Protein AF-A0A6P1E127-F1 (afdb_monomer_lite)

Secondary structure (DSSP, 8-state):
--HHHHHHHHHHTT-EEEEETTEEEEE-GGG--HHHHHHHHHHHHHHHHHHHHTTPPPSSS------S---SPPPPPPPHHHHHHHHHHHHHHHHHHHHHH---HHHHHHHHHHHEEEEEEEEEEETTEEEEEEEEEES--HHHHHHHHHHH-TTSEEEEEEEEPPPGGGG-

Foldseek 3Di:
DALVVVCVVCVVVPWDWADDDLDIDIPPPVPCDPVNVVVCVVCSVVNNVVNVVVVDDDDDDDDDDDLPLPPPPPADDADPVRLVVQQVQLQVQLVVCCVVPVDDSVVSSVQSVVQKWKKWWWKALDVSDIDIDIDIDGNDDPVVSVVVVCVVCVNIDTPDIDTDDQDVVSND

Sequence (172 aa):
MDATAFLRELTQYGYAVSRAGDRLLVSPKSRVNERLRARLRTYKPALLALLADASEPPSSVEADTDRSLPRRSDPPPLSEEEHEAILEAIAERAAIREMEGSQSRSFAEREARAAMRVYRVLLETTPGRAHWATLILPGCNQAEATTHARRRWRSSRILALVTKELDEGDLR

InterPro domains:
  IPR044894 TubC, N-terminal docking domain superfamily [G3DSA:1.10.10.1830] (3-53)

Radius of gyration: 23.66 Å; chains: 1; bounding box: 48×43×65 Å

Organism: NCBI:txid329406

pLDDT: mean 76.63, std 14.22, range [33.0, 91.88]

Structure (mmCIF, N/CA/C/O backbone):
data_AF-A0A6P1E127-F1
#
_entry.id   AF-A0A6P1E127-F1
#
loop_
_atom_site.group_PDB
_atom_site.id
_atom_site.type_symbol
_atom_site.label_atom_id
_atom_site.label_alt_id
_atom_site.label_comp_id
_atom_site.label_asym_id
_atom_site.label_entity_id
_atom_site.label_seq_id
_atom_site.pdbx_PDB_ins_code
_atom_site.Cartn_x
_atom_site.Cartn_y
_atom_site.Cartn_z
_atom_site.occupancy
_atom_site.B_iso_or_equiv
_atom_site.auth_seq_id
_atom_site.auth_comp_id
_atom_site.auth_asym_id
_atom_site.auth_atom_id
_atom_site.pdbx_PDB_model_num
ATOM 1 N N . MET A 1 1 ? -34.305 -13.663 25.534 1.00 58.91 1 MET A N 1
ATOM 2 C CA . MET A 1 1 ? -33.444 -12.959 24.561 1.00 58.91 1 MET A CA 1
ATOM 3 C C . MET A 1 1 ? -32.057 -13.507 24.787 1.00 58.91 1 MET A C 1
ATOM 5 O O . MET A 1 1 ? -31.552 -13.367 25.892 1.00 58.91 1 MET A O 1
ATOM 9 N N . ASP A 1 2 ? -31.501 -14.192 23.797 1.00 77.00 2 ASP A N 1
ATOM 10 C CA . ASP A 1 2 ? -30.302 -15.006 24.006 1.00 77.00 2 ASP A CA 1
ATOM 11 C C . ASP A 1 2 ? -29.027 -14.198 23.762 1.00 77.00 2 ASP A C 1
ATOM 13 O O . ASP A 1 2 ? -29.047 -13.171 23.077 1.00 77.00 2 ASP A O 1
ATOM 17 N N . ALA A 1 3 ? -27.902 -14.654 24.316 1.00 71.62 3 ALA A N 1
ATOM 18 C CA . ALA A 1 3 ? -26.630 -13.934 24.243 1.00 71.62 3 ALA A CA 1
ATOM 19 C C . ALA A 1 3 ? -26.169 -13.684 22.791 1.00 71.62 3 ALA A C 1
ATOM 21 O O . ALA A 1 3 ? -25.640 -12.614 22.491 1.00 71.62 3 ALA A O 1
ATOM 22 N N . THR A 1 4 ? -26.465 -14.602 21.867 1.00 73.31 4 THR A N 1
ATOM 23 C CA . THR A 1 4 ? -26.206 -14.453 20.425 1.00 73.31 4 THR A CA 1
ATOM 24 C C . THR A 1 4 ? -27.061 -13.355 19.789 1.00 73.31 4 THR A C 1
ATOM 26 O O . THR A 1 4 ? -26.568 -12.555 18.993 1.00 73.31 4 THR A O 1
ATOM 29 N N . ALA A 1 5 ? -28.343 -13.273 20.163 1.00 74.88 5 ALA A N 1
ATOM 30 C CA . ALA A 1 5 ? -29.242 -12.219 19.694 1.00 74.88 5 ALA A CA 1
ATOM 31 C C . ALA A 1 5 ? -28.799 -10.847 20.225 1.00 74.88 5 ALA A C 1
ATOM 33 O O . ALA A 1 5 ? -28.799 -9.867 19.483 1.00 74.88 5 ALA A O 1
ATOM 34 N N . PHE A 1 6 ? -28.336 -10.797 21.476 1.00 78.69 6 PHE A N 1
ATOM 35 C CA . PHE A 1 6 ? -27.784 -9.588 22.079 1.00 78.69 6 PHE A CA 1
ATOM 36 C C . PHE A 1 6 ? -26.454 -9.157 21.432 1.00 78.69 6 PHE A C 1
ATOM 38 O O . PHE A 1 6 ? -26.244 -7.970 21.201 1.00 78.69 6 PHE A O 1
ATOM 45 N N . LEU A 1 7 ? -25.575 -10.093 21.057 1.00 75.88 7 LEU A N 1
ATOM 46 C CA . LEU A 1 7 ? -24.341 -9.787 20.319 1.00 75.88 7 LEU A CA 1
ATOM 47 C C . LEU A 1 7 ? -24.628 -9.217 18.916 1.00 75.88 7 LEU A C 1
ATOM 49 O O . LEU A 1 7 ? -23.968 -8.267 18.481 1.00 75.88 7 LEU A O 1
ATOM 53 N N . ARG A 1 8 ? -25.637 -9.761 18.221 1.00 75.31 8 ARG A N 1
ATOM 54 C CA . ARG A 1 8 ? -26.124 -9.229 16.936 1.00 75.31 8 ARG A CA 1
ATOM 55 C C . ARG A 1 8 ? -26.722 -7.831 17.079 1.00 75.31 8 ARG A C 1
ATOM 57 O O . ARG A 1 8 ? -26.421 -6.961 16.270 1.00 75.31 8 ARG A O 1
ATOM 64 N N . GLU A 1 9 ? -27.515 -7.604 18.124 1.00 77.31 9 GLU A N 1
ATOM 65 C CA . GLU A 1 9 ? -28.061 -6.284 18.461 1.00 77.31 9 GLU A CA 1
ATOM 66 C C . GLU A 1 9 ? -26.914 -5.274 18.654 1.00 77.31 9 GLU A C 1
ATOM 68 O O . GLU A 1 9 ? -26.883 -4.226 18.014 1.00 77.31 9 GLU A O 1
ATOM 73 N N . LEU A 1 10 ? -25.904 -5.624 19.459 1.00 76.94 10 LEU A N 1
ATOM 74 C CA . LEU A 1 10 ? -24.741 -4.769 19.715 1.00 76.94 10 LEU A CA 1
ATOM 75 C C . LEU A 1 10 ? -23.976 -4.417 18.433 1.00 76.94 10 LEU A C 1
ATOM 77 O O . LEU A 1 10 ? -23.681 -3.244 18.204 1.00 76.94 10 LEU A O 1
ATOM 81 N N . THR A 1 11 ? -23.707 -5.399 17.572 1.00 76.38 11 THR A N 1
ATOM 82 C CA . THR A 1 11 ? -23.008 -5.163 16.297 1.00 76.38 11 THR A CA 1
ATOM 83 C C . THR A 1 11 ? -23.829 -4.322 15.321 1.00 76.38 11 THR A C 1
ATOM 85 O O . THR A 1 11 ? -23.265 -3.442 14.671 1.00 76.38 11 THR A O 1
ATOM 88 N N . GLN A 1 12 ? -25.151 -4.504 15.270 1.00 72.00 12 GLN A N 1
ATOM 89 C CA . GLN A 1 12 ? -26.049 -3.688 14.446 1.00 72.00 12 GLN A CA 1
ATOM 90 C C . GLN A 1 12 ? -26.073 -2.216 14.887 1.00 72.00 12 GLN A C 1
ATOM 92 O O . GLN A 1 12 ? -26.108 -1.319 14.047 1.00 72.00 12 GLN A O 1
ATOM 97 N N . TYR A 1 13 ? -25.984 -1.954 16.193 1.00 74.06 13 TYR A N 1
ATOM 98 C CA . TYR A 1 13 ? -25.863 -0.598 16.742 1.00 74.06 13 TYR A CA 1
ATOM 99 C C . TYR A 1 13 ? -24.429 -0.034 16.697 1.00 74.06 13 TYR A C 1
ATOM 101 O O . TYR A 1 13 ? -24.175 1.064 17.202 1.00 74.06 13 TYR A O 1
ATOM 109 N N . GLY A 1 14 ? -23.489 -0.754 16.075 1.00 72.25 14 GLY A N 1
ATOM 110 C CA . GLY A 1 14 ? -22.109 -0.312 15.877 1.00 72.25 14 GLY A CA 1
ATOM 111 C C . GLY A 1 14 ? -21.206 -0.484 17.100 1.00 72.25 14 GLY A C 1
ATOM 112 O O . GLY A 1 14 ? -20.179 0.187 17.195 1.00 72.25 14 GLY A O 1
ATOM 113 N N . TYR A 1 15 ? -21.575 -1.357 18.041 1.00 77.56 15 TYR A N 1
ATOM 114 C CA . TYR A 1 15 ? -20.714 -1.756 19.151 1.00 77.56 15 TYR A CA 1
ATOM 115 C C . TYR A 1 15 ? -19.890 -2.990 18.767 1.00 77.56 15 TYR A C 1
ATOM 117 O O . TYR A 1 15 ? -20.426 -4.040 18.415 1.00 77.56 15 TYR A O 1
ATOM 125 N N . ALA A 1 16 ? -18.571 -2.879 18.886 1.00 72.38 16 ALA A N 1
ATOM 126 C CA . ALA A 1 16 ? -17.651 -4.002 18.824 1.00 72.38 16 ALA A CA 1
ATOM 127 C C . ALA A 1 16 ? -17.506 -4.615 20.221 1.00 72.38 16 ALA A C 1
ATOM 129 O O . ALA A 1 16 ? -17.157 -3.910 21.171 1.00 72.38 16 ALA A O 1
ATOM 130 N N . VAL A 1 17 ? -17.767 -5.917 20.339 1.00 77.62 17 VAL A N 1
ATOM 131 C CA . VAL A 1 17 ? -17.598 -6.693 21.572 1.00 77.62 17 VAL A CA 1
ATOM 132 C C . VAL A 1 17 ? -16.509 -7.728 21.330 1.00 77.62 17 VAL A C 1
ATOM 134 O O . VAL A 1 17 ? -16.620 -8.517 20.396 1.00 77.62 17 VAL A O 1
ATOM 137 N N . SER A 1 18 ? -15.461 -7.721 22.146 1.00 70.75 18 SER A N 1
ATOM 138 C CA . SER A 1 18 ? -14.354 -8.674 22.052 1.00 70.75 18 SER A CA 1
ATOM 139 C C . SER A 1 18 ? -13.970 -9.223 23.421 1.00 70.75 18 SER A C 1
ATOM 141 O O . SER A 1 18 ? -14.214 -8.603 24.461 1.00 70.75 18 SER A O 1
ATOM 143 N N . ARG A 1 19 ? -13.385 -10.422 23.430 1.00 76.19 19 ARG A N 1
ATOM 144 C CA . ARG A 1 19 ? -12.881 -11.073 24.639 1.00 76.19 19 ARG A CA 1
ATOM 145 C C . ARG A 1 19 ? -11.408 -10.720 24.834 1.00 76.19 19 ARG A C 1
ATOM 147 O O . ARG A 1 19 ? -10.605 -10.873 23.924 1.00 76.19 19 ARG A O 1
ATOM 154 N N . ALA A 1 20 ? -11.051 -10.282 26.035 1.00 69.25 20 ALA A N 1
ATOM 155 C CA . ALA A 1 20 ? -9.675 -10.100 26.486 1.00 69.25 20 ALA A CA 1
ATOM 156 C C . ALA A 1 20 ? -9.454 -10.961 27.735 1.00 69.25 20 ALA A C 1
ATOM 158 O O . ALA A 1 20 ? -9.646 -10.503 28.865 1.00 69.25 20 ALA A O 1
ATOM 159 N N . GLY A 1 21 ? -9.126 -12.239 27.522 1.00 72.62 21 GLY A N 1
ATOM 160 C CA . GLY A 1 21 ? -9.078 -13.242 28.588 1.00 72.62 21 GLY A CA 1
ATOM 161 C C . GLY A 1 21 ? -10.448 -13.403 29.255 1.00 72.62 21 GLY A C 1
ATOM 162 O O . GLY A 1 21 ? -11.411 -13.794 28.604 1.00 72.62 21 GLY A O 1
ATOM 163 N N . ASP A 1 22 ? -10.546 -13.039 30.535 1.00 72.56 22 ASP A N 1
ATOM 164 C CA . ASP A 1 22 ? -11.786 -13.098 31.335 1.00 72.56 22 ASP A CA 1
ATOM 165 C C . ASP A 1 22 ? -12.610 -11.781 31.324 1.00 72.56 22 ASP A C 1
ATOM 167 O O . ASP A 1 22 ? -13.559 -11.549 32.090 1.00 72.56 22 ASP A O 1
ATOM 171 N N . ARG A 1 23 ? -12.232 -10.839 30.455 1.00 72.44 23 ARG A N 1
ATOM 172 C CA . ARG A 1 23 ? -12.881 -9.527 30.355 1.00 72.44 23 ARG A CA 1
ATOM 173 C C . ARG A 1 23 ? -13.559 -9.356 29.004 1.00 72.44 23 ARG A C 1
ATOM 175 O O . ARG A 1 23 ? -13.003 -9.707 27.970 1.00 72.44 23 ARG A O 1
ATOM 182 N N . LEU A 1 24 ? -14.749 -8.760 29.024 1.00 76.50 24 LEU A N 1
ATOM 183 C CA . LEU A 1 24 ? -15.422 -8.276 27.821 1.00 76.50 24 LEU A CA 1
ATOM 184 C C . LEU A 1 24 ? -15.007 -6.830 27.567 1.00 76.50 24 LEU A C 1
ATOM 186 O O . LEU A 1 24 ? -15.180 -5.960 28.426 1.00 76.50 24 LEU A O 1
ATOM 190 N N . LEU A 1 25 ? -14.468 -6.581 26.382 1.00 75.19 25 LEU A N 1
ATOM 191 C CA . LEU A 1 25 ? -14.199 -5.252 25.863 1.00 75.19 25 LEU A CA 1
ATOM 192 C C . LEU A 1 25 ?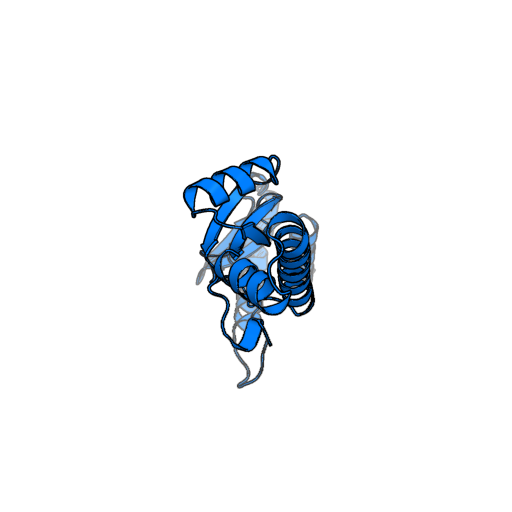 -15.357 -4.839 24.963 1.00 75.19 25 LEU A C 1
ATOM 194 O O . LEU A 1 25 ? -15.771 -5.595 24.092 1.00 75.19 25 LEU A O 1
ATOM 198 N N . VAL A 1 26 ? -15.873 -3.630 25.180 1.00 77.44 26 VAL A N 1
ATOM 199 C CA . VAL A 1 26 ? -16.924 -3.038 24.349 1.00 77.44 26 VAL A CA 1
ATOM 200 C C . VAL A 1 26 ? -16.450 -1.678 23.853 1.00 77.44 26 VAL A C 1
ATOM 202 O O . VAL A 1 26 ? -16.048 -0.827 24.653 1.00 77.44 26 VAL A O 1
ATOM 205 N N . SER A 1 27 ? -16.481 -1.480 22.538 1.00 67.81 27 SER A N 1
ATOM 206 C CA . SER A 1 27 ? -16.078 -0.249 21.855 1.00 67.81 27 SER A CA 1
ATOM 207 C C . SER A 1 27 ? -17.196 0.231 20.924 1.00 67.81 27 SER A C 1
ATOM 209 O O . SER A 1 27 ? -17.799 -0.610 20.265 1.00 67.81 27 SER A O 1
ATOM 211 N N . PRO A 1 28 ? -17.488 1.542 20.828 1.00 61.59 28 PRO A N 1
ATOM 212 C CA . PRO A 1 28 ? -16.844 2.653 21.532 1.00 61.59 28 PRO A CA 1
ATOM 213 C C . PRO A 1 28 ? -17.358 2.831 22.972 1.00 61.59 28 PRO A C 1
ATOM 215 O O . PRO A 1 28 ? -18.562 2.922 23.216 1.00 61.59 28 PRO A O 1
ATOM 218 N N . LYS A 1 29 ? -16.434 2.968 23.938 1.00 69.06 29 LYS A N 1
ATOM 219 C CA . LYS A 1 29 ? -16.758 3.176 25.368 1.00 69.06 29 LYS A CA 1
ATOM 220 C C . LYS A 1 29 ? -17.597 4.431 25.628 1.00 69.06 29 LYS A C 1
ATOM 222 O O . LYS A 1 29 ? -18.389 4.443 26.565 1.00 69.06 29 LYS A O 1
ATOM 227 N N . SER A 1 30 ? -17.458 5.458 24.787 1.00 68.75 30 SER A N 1
ATOM 228 C CA . SER A 1 30 ? -18.210 6.718 24.878 1.00 68.75 30 SER A CA 1
ATOM 229 C C . SER A 1 30 ? -19.721 6.541 24.710 1.00 68.75 30 SER A C 1
ATOM 231 O O . SER A 1 30 ? -20.483 7.381 25.175 1.00 68.75 30 SER A O 1
ATOM 233 N N . ARG A 1 31 ? -20.167 5.441 24.089 1.00 69.62 31 ARG A N 1
ATOM 234 C CA . ARG A 1 31 ? -21.589 5.125 23.890 1.00 69.62 31 ARG A CA 1
ATOM 235 C C . ARG A 1 31 ? -22.125 4.089 24.884 1.00 69.62 31 ARG A C 1
ATOM 237 O O . ARG A 1 31 ? -23.263 3.643 24.745 1.00 69.62 31 ARG A O 1
ATOM 244 N N . VAL A 1 32 ? -21.325 3.674 25.870 1.00 75.38 32 VAL A N 1
ATOM 245 C CA . VAL A 1 32 ? -21.721 2.661 26.858 1.00 75.38 32 VAL A CA 1
ATOM 246 C C . VAL A 1 32 ? -22.386 3.334 28.061 1.00 75.38 32 VAL A C 1
ATOM 248 O O . VAL A 1 32 ? -21.721 3.781 29.001 1.00 75.38 32 VAL A O 1
ATOM 251 N N . ASN A 1 33 ? -23.719 3.389 28.028 1.00 77.56 33 ASN A N 1
ATOM 252 C CA . ASN A 1 33 ? -24.549 3.892 29.125 1.00 77.56 33 ASN A CA 1
ATOM 253 C C . ASN A 1 33 ? -24.747 2.839 30.241 1.00 77.56 33 ASN A C 1
ATOM 255 O O . ASN A 1 33 ? -24.476 1.652 30.054 1.00 77.56 33 ASN A O 1
ATOM 259 N N . GLU A 1 34 ? -25.214 3.265 31.420 1.00 73.06 34 GLU A N 1
ATOM 260 C CA . GLU A 1 34 ? -25.367 2.381 32.593 1.00 73.06 34 GLU A CA 1
ATOM 261 C C . GLU A 1 34 ? -26.354 1.229 32.339 1.00 73.06 34 GLU A C 1
ATOM 263 O O . GLU A 1 34 ? -26.116 0.091 32.742 1.00 73.06 34 GLU A O 1
ATOM 268 N N . ARG A 1 35 ? -27.411 1.485 31.558 1.00 76.56 35 ARG A N 1
ATOM 269 C CA . ARG A 1 35 ? -28.378 0.463 31.133 1.00 76.56 35 ARG A CA 1
ATOM 270 C C . ARG A 1 35 ? -27.722 -0.635 30.287 1.00 76.56 35 ARG A C 1
ATOM 272 O O . ARG A 1 35 ? -28.023 -1.814 30.468 1.00 76.56 35 ARG A O 1
ATOM 279 N N . LEU A 1 36 ? -26.804 -0.268 29.392 1.00 77.75 36 LEU A N 1
ATOM 280 C CA . LEU A 1 36 ? -26.032 -1.209 28.585 1.00 77.75 36 LEU A CA 1
ATOM 281 C C . LEU A 1 36 ? -25.029 -1.988 29.439 1.00 77.75 36 LEU A C 1
ATOM 283 O O . LEU A 1 36 ? -24.881 -3.189 29.238 1.00 77.75 36 LEU A O 1
ATOM 287 N N . ARG A 1 37 ? -24.391 -1.351 30.432 1.00 78.50 37 ARG A N 1
ATOM 288 C CA . ARG A 1 37 ? -23.503 -2.048 31.386 1.00 78.50 37 ARG A CA 1
ATOM 289 C C . ARG A 1 37 ? -24.247 -3.090 32.209 1.00 78.50 37 ARG A C 1
ATOM 291 O O . ARG A 1 37 ? -23.722 -4.186 32.387 1.00 78.50 37 ARG A O 1
ATOM 298 N N . ALA A 1 38 ? -25.453 -2.772 32.679 1.00 78.56 38 ALA A N 1
ATOM 299 C CA . ALA A 1 38 ? -26.288 -3.719 33.412 1.00 78.56 38 ALA A CA 1
ATOM 300 C C . ALA A 1 38 ? -26.609 -4.950 32.548 1.00 78.56 38 ALA A C 1
ATOM 302 O O . ALA A 1 38 ? -26.340 -6.072 32.969 1.00 78.56 38 ALA A O 1
ATOM 303 N N . ARG A 1 39 ? -27.052 -4.740 31.297 1.00 79.19 39 ARG A N 1
ATOM 304 C CA . ARG A 1 39 ? -27.294 -5.833 30.335 1.00 79.19 39 ARG A CA 1
ATOM 305 C C . ARG A 1 39 ? -26.018 -6.635 30.043 1.00 79.19 39 ARG A C 1
ATOM 307 O O . ARG A 1 39 ? -26.052 -7.860 30.063 1.00 79.19 39 ARG A O 1
ATOM 314 N N . LEU A 1 40 ? -24.880 -5.968 29.833 1.00 80.56 40 LEU A N 1
ATOM 315 C CA . LEU A 1 40 ? -23.590 -6.625 29.590 1.00 80.56 40 LEU A CA 1
ATOM 316 C C . LEU A 1 40 ? -23.134 -7.489 30.769 1.00 80.56 40 LEU A C 1
ATOM 318 O O . LEU A 1 40 ? -22.564 -8.546 30.534 1.00 80.56 40 LEU A O 1
ATOM 322 N N . ARG A 1 41 ? -23.388 -7.082 32.020 1.00 81.19 41 ARG A N 1
ATOM 323 C CA . ARG A 1 41 ? -23.093 -7.914 33.199 1.00 81.19 41 ARG A CA 1
ATOM 324 C C . ARG A 1 41 ? -23.975 -9.158 33.246 1.00 81.19 41 ARG A C 1
ATOM 326 O O . ARG A 1 41 ? -23.449 -10.234 33.507 1.00 81.19 41 ARG A O 1
ATOM 333 N N . THR A 1 42 ? -25.269 -9.026 32.948 1.00 82.25 42 THR A N 1
ATOM 334 C CA . THR A 1 42 ? -26.212 -10.158 32.912 1.00 82.25 42 THR A CA 1
ATOM 335 C C . THR A 1 42 ? -25.803 -11.208 31.880 1.00 82.25 42 THR A C 1
ATOM 337 O O . THR A 1 42 ? -25.797 -12.394 32.186 1.00 82.25 42 THR A O 1
ATOM 340 N N . TYR A 1 43 ? -25.400 -10.780 30.680 1.00 81.88 43 TYR A N 1
ATOM 341 C CA . TYR A 1 43 ? -24.999 -11.691 29.603 1.00 81.88 43 TYR A CA 1
ATOM 342 C C . TYR A 1 43 ? -23.490 -11.976 29.563 1.00 81.88 43 TYR A C 1
ATOM 344 O O . TYR A 1 43 ? -23.043 -12.703 28.681 1.00 81.88 43 TYR A O 1
ATOM 352 N N . LYS A 1 44 ? -22.693 -11.454 30.510 1.00 79.19 44 LYS A N 1
ATOM 353 C CA . LYS A 1 44 ? -21.225 -11.589 30.520 1.00 79.19 44 LYS A CA 1
ATOM 354 C C . LYS A 1 44 ? -20.746 -13.040 30.363 1.00 79.19 44 LYS A C 1
ATOM 356 O O . LYS A 1 44 ? -19.952 -13.273 29.454 1.00 79.19 44 LYS A O 1
ATOM 361 N N . PRO A 1 45 ? -21.167 -14.005 31.205 1.00 77.38 45 PRO A N 1
ATOM 362 C CA . PRO A 1 45 ? -20.637 -15.367 31.123 1.00 77.38 45 PRO A CA 1
ATOM 363 C C . PRO A 1 45 ? -21.030 -16.057 29.811 1.00 77.38 45 PRO A C 1
ATOM 365 O O . PRO A 1 45 ? -20.193 -16.697 29.186 1.00 77.38 45 PRO A O 1
ATOM 368 N N . ALA A 1 46 ? -22.261 -15.846 29.339 1.00 78.44 46 ALA A N 1
ATOM 369 C CA . ALA A 1 46 ? -22.739 -16.411 28.079 1.00 78.44 46 ALA A CA 1
ATOM 370 C C . ALA A 1 46 ? -22.031 -15.802 26.852 1.00 78.44 46 ALA A C 1
ATOM 372 O O . ALA A 1 46 ? -21.719 -16.512 25.903 1.00 78.44 46 ALA A O 1
ATOM 373 N N . LEU A 1 47 ? -21.725 -14.500 26.881 1.00 78.12 47 LEU A N 1
ATOM 374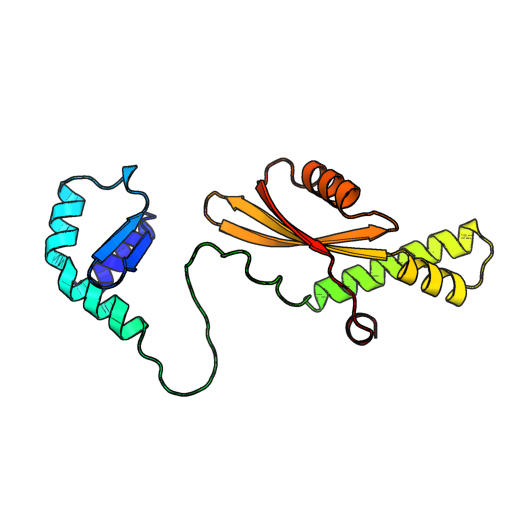 C CA . LEU A 1 47 ? -20.939 -13.835 25.838 1.00 78.12 47 LEU A CA 1
ATOM 375 C C . LEU A 1 47 ? -19.476 -14.291 25.843 1.00 78.12 47 LEU A C 1
ATOM 377 O O . LEU A 1 47 ? -18.883 -14.422 24.779 1.00 78.12 47 LEU A O 1
ATOM 381 N N . LEU A 1 48 ? -18.888 -14.538 27.018 1.00 79.69 48 LEU A N 1
ATOM 382 C CA . LEU A 1 48 ? -17.531 -15.079 27.118 1.00 79.69 48 LEU A CA 1
ATOM 383 C C . LEU A 1 48 ? -17.442 -16.512 26.589 1.00 79.69 48 LEU A C 1
ATOM 385 O O . LEU A 1 48 ? -16.450 -16.815 25.935 1.00 79.69 48 LEU A O 1
ATOM 389 N N . ALA A 1 49 ? -18.455 -17.347 26.840 1.00 76.38 49 ALA A N 1
ATOM 390 C CA . ALA A 1 49 ? -18.545 -18.699 26.290 1.00 76.38 49 ALA A CA 1
ATOM 391 C C . ALA A 1 49 ? -18.703 -18.673 24.762 1.00 76.38 49 ALA A C 1
ATOM 393 O O . ALA A 1 49 ? -17.902 -19.274 24.062 1.00 76.38 49 ALA A O 1
ATOM 394 N N . LEU A 1 50 ? -19.624 -17.861 24.230 1.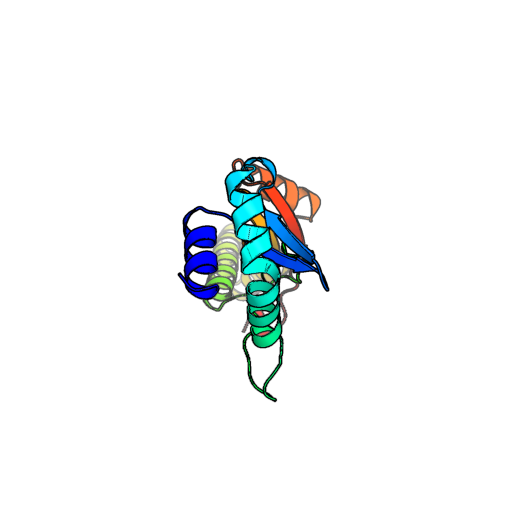00 74.31 50 LEU A N 1
ATOM 395 C CA . LEU A 1 50 ? -19.804 -17.711 22.777 1.00 74.31 50 LEU A CA 1
ATOM 396 C C . LEU A 1 50 ? -18.545 -17.201 22.059 1.00 74.31 50 LEU A C 1
ATOM 398 O O . LEU A 1 50 ? -18.246 -17.627 20.949 1.00 74.31 50 LEU A O 1
ATOM 402 N N . LEU A 1 51 ? -17.807 -16.278 22.683 1.00 71.19 51 LEU A N 1
ATOM 403 C CA . LEU A 1 51 ? -16.540 -15.775 22.144 1.00 71.19 51 LEU A CA 1
ATOM 404 C C . LEU A 1 51 ? -15.364 -16.744 22.364 1.00 71.19 51 LEU A C 1
ATOM 406 O O . LEU A 1 51 ? -14.323 -16.555 21.743 1.00 71.19 51 LEU A O 1
ATOM 410 N N . ALA A 1 52 ? -15.498 -17.727 23.259 1.00 71.19 52 ALA A N 1
ATOM 411 C CA . ALA A 1 52 ? -14.511 -18.784 23.471 1.00 71.19 52 ALA A CA 1
ATOM 412 C C . ALA A 1 52 ? -14.730 -19.956 22.502 1.00 71.19 52 ALA A C 1
ATOM 414 O O . ALA A 1 52 ? -13.757 -20.411 21.914 1.00 71.19 52 ALA A O 1
ATOM 415 N N . ASP A 1 53 ? -15.980 -20.358 22.259 1.00 60.84 53 ASP A N 1
ATOM 416 C CA . ASP A 1 53 ? -16.339 -21.393 21.275 1.00 60.84 53 ASP A CA 1
ATOM 417 C C . ASP A 1 53 ? -16.013 -20.950 19.843 1.00 60.84 53 ASP A C 1
ATOM 419 O O . ASP A 1 53 ? -15.574 -21.747 19.023 1.00 60.84 53 ASP A O 1
ATOM 423 N N . ALA A 1 54 ? -16.127 -19.650 19.545 1.00 57.16 54 ALA A N 1
ATOM 424 C CA . ALA A 1 54 ? -15.630 -19.079 18.291 1.00 57.16 54 ALA A CA 1
ATOM 425 C C . ALA A 1 54 ? -14.089 -19.122 18.156 1.00 57.16 54 ALA A C 1
ATOM 427 O O . ALA A 1 54 ? -13.562 -18.728 17.119 1.00 57.16 54 ALA A O 1
ATOM 428 N N . SER A 1 55 ? -13.369 -19.540 19.203 1.00 47.06 55 SER A N 1
ATOM 429 C CA . SER A 1 55 ? -11.908 -19.526 19.299 1.00 47.06 55 SER A CA 1
ATOM 430 C C . SER A 1 55 ? -11.283 -20.922 19.468 1.00 47.06 55 SER A C 1
ATOM 432 O O . SER A 1 55 ? -10.056 -20.990 19.575 1.00 47.06 55 SER A O 1
ATOM 434 N N . GLU A 1 56 ? -12.060 -22.016 19.482 1.00 33.00 56 GLU A N 1
ATOM 435 C CA . GLU A 1 56 ? -11.524 -23.388 19.420 1.00 33.00 56 GLU A CA 1
ATOM 436 C C . GLU A 1 56 ? -11.390 -23.864 17.958 1.00 33.00 56 GLU A C 1
ATOM 438 O O . GLU A 1 56 ? -12.360 -23.795 17.200 1.00 33.00 56 GLU A O 1
ATOM 443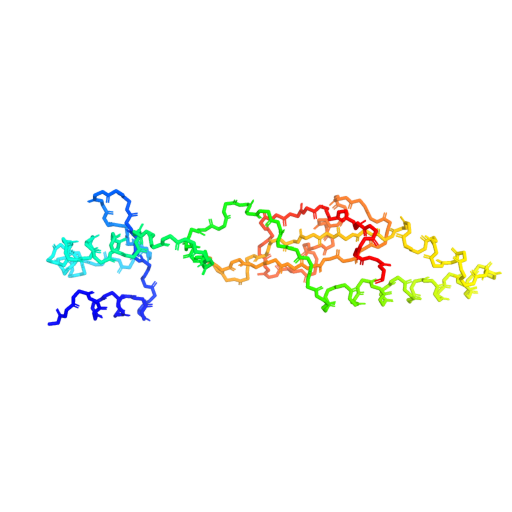 N N . PRO A 1 57 ? -10.206 -24.345 17.527 1.00 37.81 57 PRO A N 1
ATOM 444 C CA . PRO A 1 57 ? -9.984 -24.754 16.147 1.00 37.81 57 PRO A CA 1
ATOM 445 C C . PRO A 1 57 ? -10.382 -26.224 15.928 1.00 37.81 57 PRO A C 1
ATOM 447 O O . PRO A 1 57 ? -9.817 -27.107 16.581 1.00 37.81 57 PRO A O 1
ATOM 450 N N . PRO A 1 58 ? -11.247 -26.557 14.954 1.00 37.38 58 PRO A N 1
ATOM 451 C CA . PRO A 1 58 ? -11.115 -27.828 14.271 1.00 37.38 58 PRO A CA 1
ATOM 452 C C . PRO A 1 58 ? -9.874 -27.778 13.370 1.00 37.38 58 PRO A C 1
ATOM 454 O O . PRO A 1 58 ? -9.593 -26.807 12.672 1.00 37.38 58 PRO A O 1
ATOM 457 N N . SER A 1 59 ? -9.108 -28.854 13.473 1.00 40.25 59 SER A N 1
ATOM 458 C CA . SER A 1 59 ? -7.930 -29.191 12.687 1.00 40.25 59 SER A CA 1
ATOM 459 C C . SER A 1 59 ? -8.106 -28.893 11.192 1.00 40.25 59 SER A C 1
ATOM 461 O O . SER A 1 59 ? -9.043 -29.400 10.583 1.00 40.25 59 SER A O 1
ATOM 463 N N . SER A 1 60 ? -7.132 -28.170 10.629 1.00 45.00 60 SER A N 1
ATOM 464 C CA . SER A 1 60 ? -6.871 -27.986 9.195 1.00 45.00 60 SER A CA 1
ATOM 465 C C . SER A 1 60 ? -7.936 -27.242 8.374 1.00 45.00 60 SER A C 1
ATOM 467 O O . SER A 1 60 ? -9.128 -27.391 8.579 1.00 45.00 60 SER A O 1
ATOM 469 N N . VAL A 1 61 ? -7.439 -26.481 7.391 1.00 43.06 61 VAL A N 1
ATOM 470 C CA . VAL A 1 61 ? -8.124 -25.654 6.374 1.00 43.06 61 VAL A CA 1
ATOM 471 C C . VAL A 1 61 ? -8.857 -24.384 6.847 1.00 43.06 61 VAL A C 1
ATOM 473 O O . VAL A 1 61 ? -9.994 -24.407 7.292 1.00 43.06 61 VAL A O 1
ATOM 476 N N . GLU A 1 62 ? -8.143 -23.265 6.657 1.00 48.34 62 GLU A N 1
ATOM 477 C CA . GLU A 1 62 ? -8.620 -21.968 6.146 1.00 48.34 62 GLU A CA 1
ATOM 478 C C . GLU A 1 62 ? -9.853 -21.313 6.797 1.00 48.34 62 GLU A C 1
ATOM 480 O O . GLU A 1 62 ? -10.988 -21.663 6.500 1.00 48.34 62 GLU A O 1
ATOM 485 N N . ALA A 1 63 ? -9.619 -20.253 7.584 1.00 42.00 63 ALA A N 1
ATOM 486 C CA . ALA A 1 63 ? -10.296 -18.949 7.463 1.00 42.00 63 ALA A CA 1
ATOM 487 C C . ALA A 1 63 ? -9.941 -18.067 8.669 1.00 42.00 63 ALA A C 1
ATOM 489 O O . ALA A 1 63 ? -10.592 -18.074 9.714 1.00 42.00 63 ALA A O 1
ATOM 490 N N . ASP A 1 64 ? -8.888 -17.280 8.493 1.00 40.44 64 ASP A N 1
ATOM 491 C CA . ASP A 1 64 ? -8.479 -16.207 9.386 1.00 40.44 64 ASP A CA 1
ATOM 492 C C . ASP A 1 64 ? -9.493 -15.050 9.290 1.00 40.44 64 ASP A C 1
ATOM 494 O O . ASP A 1 64 ? -9.628 -14.403 8.252 1.00 40.44 64 ASP A O 1
ATOM 498 N N . THR A 1 65 ? -10.275 -14.814 10.347 1.00 43.53 65 THR A N 1
ATOM 499 C CA . THR A 1 65 ? -11.095 -13.596 10.479 1.00 43.53 65 THR A CA 1
ATOM 500 C C . THR A 1 65 ? -10.833 -12.941 11.832 1.00 43.53 65 THR A C 1
ATOM 502 O O . THR A 1 65 ? -11.729 -12.790 12.665 1.00 43.53 65 THR A O 1
ATOM 505 N N . ASP A 1 66 ? -9.580 -12.546 12.063 1.00 42.22 66 ASP A N 1
ATOM 506 C CA . ASP A 1 66 ? -9.217 -11.695 13.193 1.00 42.22 66 ASP A CA 1
ATOM 507 C C . ASP A 1 66 ? -9.679 -10.242 12.962 1.00 42.22 66 ASP A C 1
ATOM 509 O O . ASP A 1 66 ? -9.312 -9.559 12.005 1.00 42.22 66 ASP A O 1
ATOM 513 N N . ARG A 1 67 ? -10.513 -9.758 13.887 1.00 42.50 67 ARG A N 1
ATOM 514 C CA . ARG A 1 67 ? -11.052 -8.390 13.965 1.00 42.50 67 ARG A CA 1
ATOM 515 C C . ARG A 1 67 ? -10.187 -7.486 14.852 1.00 42.50 67 ARG A C 1
ATOM 517 O O . ARG A 1 67 ? -10.685 -6.529 15.451 1.00 42.50 67 ARG A O 1
ATOM 524 N N . SER A 1 68 ? -8.896 -7.780 14.949 1.00 38.97 68 SER A N 1
ATOM 525 C CA . SER A 1 68 ? -7.890 -6.860 15.465 1.00 38.97 68 SER A CA 1
ATOM 526 C C . SER A 1 68 ? -7.666 -5.733 14.456 1.00 38.97 68 SER A C 1
ATOM 528 O O . SER A 1 68 ? -7.534 -5.969 13.260 1.00 38.97 68 SER A O 1
ATOM 530 N N . LEU A 1 69 ? -7.607 -4.482 14.926 1.00 43.00 69 LEU A N 1
ATOM 531 C CA . LEU A 1 69 ? -7.015 -3.380 14.153 1.00 43.00 69 LEU A CA 1
ATOM 532 C C . LEU A 1 69 ? -5.729 -3.903 13.490 1.00 43.00 69 LEU A C 1
ATOM 534 O O . LEU A 1 69 ? -4.919 -4.475 14.228 1.00 43.00 69 LEU A O 1
ATOM 538 N N . PRO A 1 70 ? -5.526 -3.757 12.164 1.00 42.59 70 PRO A N 1
ATOM 539 C CA . PRO A 1 70 ? -4.419 -4.421 11.494 1.00 42.59 70 PRO A CA 1
ATOM 540 C C . PRO A 1 70 ? -3.117 -3.921 12.108 1.00 42.59 70 PRO A C 1
ATOM 542 O O . PRO A 1 70 ? -2.711 -2.768 11.934 1.00 42.59 70 PRO A O 1
ATOM 545 N N . ARG A 1 71 ? -2.477 -4.791 12.888 1.00 45.50 71 ARG A N 1
ATOM 546 C CA . ARG A 1 71 ? -1.139 -4.585 13.424 1.00 45.50 71 ARG A CA 1
ATOM 547 C C . ARG A 1 71 ? -0.170 -4.616 12.253 1.00 45.50 71 ARG A C 1
ATOM 549 O O . ARG A 1 71 ? 0.436 -5.655 12.079 1.00 45.50 71 ARG A O 1
ATOM 556 N N . ARG A 1 72 ? -0.034 -3.547 11.451 1.00 52.75 72 ARG A N 1
ATOM 557 C CA . ARG A 1 72 ? 0.894 -3.524 10.293 1.00 52.75 72 ARG A CA 1
ATOM 558 C C . ARG A 1 72 ? 0.975 -4.914 9.629 1.00 52.75 72 ARG A C 1
ATOM 560 O O . ARG A 1 72 ? 2.062 -5.464 9.513 1.00 52.75 72 ARG A O 1
ATOM 567 N N . SER A 1 73 ? -0.177 -5.543 9.379 1.00 62.66 73 SER A N 1
ATOM 568 C CA . SER A 1 73 ? -0.176 -6.883 8.805 1.00 62.66 73 SER A CA 1
ATOM 569 C C . SER A 1 73 ? 0.545 -6.753 7.477 1.00 62.66 73 SER A C 1
ATOM 571 O O . SER A 1 73 ? 0.326 -5.743 6.802 1.00 62.66 73 SER A O 1
ATOM 573 N N . ASP A 1 74 ? 1.434 -7.681 7.141 1.00 73.12 74 ASP A N 1
ATOM 574 C CA . ASP A 1 74 ? 2.163 -7.595 5.879 1.00 73.12 74 ASP A CA 1
ATOM 575 C C . ASP A 1 74 ? 1.178 -7.355 4.724 1.00 73.12 74 ASP A C 1
ATOM 577 O O . ASP A 1 74 ? 0.035 -7.833 4.773 1.00 73.12 74 ASP A O 1
ATOM 581 N N . PRO A 1 75 ? 1.550 -6.522 3.735 1.00 82.12 75 PRO A N 1
ATOM 582 C CA . PRO A 1 75 ? 0.648 -6.217 2.640 1.00 82.12 75 PRO A CA 1
ATOM 583 C C . PRO A 1 75 ? 0.207 -7.529 1.980 1.00 82.12 75 PRO A C 1
ATOM 585 O O . PRO A 1 75 ? 1.058 -8.383 1.720 1.00 82.12 75 PRO A O 1
ATOM 588 N N . PRO A 1 76 ? -1.094 -7.699 1.684 1.00 82.62 76 PRO A N 1
ATOM 589 C CA . PRO A 1 76 ? -1.551 -8.890 0.999 1.00 82.62 76 PRO A CA 1
ATOM 590 C C . PRO A 1 76 ? -0.859 -8.981 -0.364 1.00 82.62 76 PRO A C 1
ATOM 592 O O . PRO A 1 76 ? -0.489 -7.927 -0.922 1.00 82.62 76 PRO A O 1
ATOM 595 N N . PRO A 1 77 ? -0.700 -10.205 -0.900 1.00 84.31 77 PRO A N 1
ATOM 596 C CA . PRO A 1 77 ? -0.192 -10.393 -2.250 1.00 84.31 77 PRO A CA 1
ATOM 597 C C . PRO A 1 77 ? -1.018 -9.568 -3.243 1.00 84.31 77 PRO A C 1
ATOM 599 O O . PRO A 1 77 ? -2.163 -9.194 -2.968 1.00 84.31 77 PRO A O 1
ATOM 602 N N . LEU A 1 78 ? -0.395 -9.227 -4.366 1.00 82.75 78 LEU A N 1
ATOM 603 C CA . LEU A 1 78 ? -1.068 -8.502 -5.434 1.00 82.75 78 LEU A CA 1
ATOM 604 C C . LEU A 1 78 ? -2.154 -9.401 -6.036 1.00 82.75 78 LEU A C 1
ATOM 606 O O . LEU A 1 78 ? -1.947 -10.606 -6.198 1.00 82.75 78 LEU A O 1
ATOM 610 N N . SER A 1 79 ? -3.319 -8.826 -6.325 1.00 84.12 79 SER A N 1
ATOM 611 C CA . SER A 1 79 ? -4.339 -9.533 -7.101 1.00 84.12 79 SER A CA 1
ATOM 612 C C . SER A 1 79 ? -3.952 -9.601 -8.580 1.00 84.12 79 SER A C 1
ATOM 614 O O . SER A 1 79 ? -3.093 -8.855 -9.048 1.00 84.12 79 SER A O 1
ATOM 616 N N . GLU A 1 80 ? -4.627 -10.466 -9.334 1.00 83.56 80 GLU A N 1
ATOM 617 C CA . GLU A 1 80 ? -4.478 -10.548 -10.792 1.00 83.56 80 GLU A CA 1
ATOM 618 C C . GLU A 1 80 ? -4.776 -9.200 -11.470 1.00 83.56 80 GLU A C 1
ATOM 620 O O . GLU A 1 80 ? -3.960 -8.714 -12.245 1.00 83.56 80 GLU A O 1
ATOM 625 N N . GLU A 1 81 ? -5.857 -8.521 -11.073 1.00 82.00 81 GLU A N 1
ATOM 626 C CA . GLU A 1 81 ? -6.179 -7.167 -11.553 1.00 82.00 81 GLU A CA 1
ATOM 627 C C . GLU A 1 81 ? -5.058 -6.152 -11.254 1.00 82.00 81 GLU A C 1
ATOM 629 O O . GLU A 1 81 ? -4.768 -5.262 -12.054 1.00 82.00 81 GLU A O 1
ATOM 634 N N . GLU A 1 82 ? -4.404 -6.265 -10.092 1.00 84.00 82 GLU A N 1
ATOM 635 C CA . GLU A 1 82 ? -3.280 -5.395 -9.738 1.00 84.00 82 GLU A CA 1
ATOM 636 C C . GLU A 1 82 ? -2.035 -5.709 -10.576 1.00 84.00 82 GLU A C 1
ATOM 638 O O . GLU A 1 82 ? -1.319 -4.781 -10.957 1.00 84.00 82 GLU A O 1
ATOM 643 N N . HIS A 1 83 ? -1.789 -6.983 -10.892 1.00 85.06 83 HIS A N 1
ATOM 644 C CA . HIS A 1 83 ? -0.735 -7.387 -11.822 1.00 85.06 83 HIS A CA 1
ATOM 645 C C . HIS A 1 83 ? -0.984 -6.851 -13.231 1.00 85.06 83 HIS A C 1
ATOM 647 O O . HIS A 1 83 ? -0.080 -6.248 -13.813 1.00 85.06 83 HIS A O 1
ATOM 653 N N . GLU A 1 84 ? -2.202 -6.983 -13.754 1.00 85.00 84 GLU A N 1
ATOM 654 C CA . GLU A 1 84 ? -2.568 -6.453 -15.071 1.00 85.00 84 GLU A CA 1
ATOM 655 C C . GLU A 1 84 ? -2.343 -4.939 -15.148 1.00 85.00 84 GLU A C 1
ATOM 657 O O . GLU A 1 84 ? -1.686 -4.461 -16.073 1.00 85.00 84 GLU A O 1
ATOM 662 N N . ALA A 1 85 ? -2.769 -4.186 -14.129 1.00 84.31 85 ALA A N 1
ATOM 663 C CA . ALA A 1 85 ? -2.549 -2.741 -14.073 1.00 84.31 85 ALA A CA 1
ATOM 664 C C . ALA A 1 85 ? -1.055 -2.359 -14.030 1.00 84.31 85 ALA A C 1
ATOM 666 O O . ALA A 1 85 ? -0.647 -1.333 -14.582 1.00 84.31 85 ALA A O 1
ATOM 667 N N . ILE A 1 86 ? -0.213 -3.169 -13.375 1.00 85.94 86 ILE A N 1
ATOM 668 C CA . ILE A 1 86 ? 1.245 -2.973 -13.367 1.00 85.94 86 ILE A CA 1
ATOM 669 C C . ILE A 1 86 ? 1.829 -3.223 -14.758 1.00 85.94 86 ILE A C 1
ATOM 671 O O . ILE A 1 86 ? 2.641 -2.419 -15.229 1.00 85.94 86 ILE A O 1
ATOM 675 N N . LEU A 1 87 ? 1.420 -4.304 -15.423 1.00 87.25 87 LEU A N 1
ATOM 676 C CA . LEU A 1 87 ? 1.878 -4.639 -16.771 1.00 87.25 87 LEU A CA 1
ATOM 677 C C . LEU A 1 87 ? 1.443 -3.583 -17.792 1.00 87.25 87 LEU A C 1
ATOM 679 O O . LEU A 1 87 ? 2.267 -3.152 -18.601 1.00 87.25 87 LEU A O 1
ATOM 683 N N . GLU A 1 88 ? 0.203 -3.104 -17.707 1.00 88.31 88 GLU A N 1
ATOM 684 C CA . GLU A 1 88 ? -0.317 -2.018 -18.540 1.00 88.31 88 GLU A CA 1
ATOM 685 C C . GLU A 1 88 ? 0.505 -0.737 -18.346 1.00 88.31 88 GLU A C 1
ATOM 687 O O . GLU A 1 88 ? 1.031 -0.187 -19.315 1.00 88.31 88 GLU A O 1
ATOM 692 N N . ALA A 1 89 ? 0.742 -0.318 -17.098 1.00 87.94 89 ALA A N 1
ATOM 693 C CA . ALA A 1 89 ? 1.549 0.868 -16.805 1.00 87.94 89 ALA A CA 1
ATOM 694 C C . ALA A 1 89 ? 2.992 0.757 -17.337 1.00 87.94 89 ALA A C 1
ATOM 696 O O . ALA A 1 89 ? 3.585 1.749 -17.783 1.00 87.94 89 ALA A O 1
ATOM 697 N N . ILE A 1 90 ? 3.583 -0.443 -17.303 1.00 87.75 90 ILE A N 1
ATOM 698 C CA . ILE A 1 90 ? 4.897 -0.705 -17.908 1.00 87.75 90 ILE A CA 1
ATOM 699 C C . ILE A 1 90 ? 4.814 -0.577 -19.434 1.00 87.75 90 ILE A C 1
ATOM 701 O O . ILE A 1 90 ? 5.659 0.097 -20.028 1.00 87.75 90 ILE A O 1
ATOM 705 N N . ALA A 1 91 ? 3.806 -1.184 -20.064 1.00 88.75 91 ALA A N 1
ATOM 706 C CA . ALA A 1 91 ? 3.624 -1.176 -21.513 1.00 88.75 91 ALA A CA 1
ATOM 707 C C . ALA A 1 91 ? 3.372 0.236 -22.066 1.00 88.75 91 ALA A C 1
ATOM 709 O O . ALA A 1 91 ? 3.947 0.598 -23.100 1.00 88.75 91 ALA A O 1
ATOM 710 N N . GLU A 1 92 ? 2.578 1.050 -21.368 1.00 90.94 92 GLU A N 1
ATOM 711 C CA . GLU A 1 92 ? 2.362 2.463 -21.694 1.00 90.94 92 GLU A CA 1
ATOM 712 C C . GLU A 1 92 ? 3.668 3.253 -21.603 1.00 90.94 92 GLU A C 1
ATOM 714 O O . GLU A 1 92 ? 4.036 3.997 -22.518 1.00 90.94 92 GLU A O 1
ATOM 719 N N . ARG A 1 93 ? 4.428 3.067 -20.518 1.00 88.62 93 ARG A N 1
ATOM 720 C CA . ARG A 1 93 ? 5.689 3.790 -20.329 1.00 88.62 93 ARG A CA 1
ATOM 721 C C . ARG A 1 93 ? 6.741 3.387 -21.359 1.00 88.62 93 ARG A C 1
ATOM 723 O O . ARG A 1 93 ? 7.519 4.239 -21.794 1.00 88.62 93 ARG A O 1
ATOM 730 N N . ALA A 1 94 ? 6.749 2.121 -21.756 1.00 88.94 94 ALA A N 1
ATOM 731 C CA . ALA A 1 94 ? 7.575 1.632 -22.844 1.00 88.94 94 ALA A CA 1
ATOM 732 C C . ALA A 1 94 ? 7.191 2.277 -24.182 1.00 88.94 94 ALA A C 1
ATOM 734 O O . ALA A 1 94 ? 8.077 2.726 -24.900 1.00 88.94 94 ALA A O 1
ATOM 735 N N . ALA A 1 95 ? 5.892 2.407 -24.477 1.00 90.44 95 ALA A N 1
ATOM 736 C CA . ALA A 1 95 ? 5.413 3.060 -25.699 1.00 90.44 95 ALA A CA 1
ATOM 737 C C . ALA A 1 95 ? 5.858 4.527 -25.780 1.00 90.44 95 ALA A C 1
ATOM 739 O O . ALA A 1 95 ? 6.346 4.976 -26.815 1.00 90.44 95 ALA A O 1
ATOM 740 N N . ILE A 1 96 ? 5.754 5.261 -24.667 1.00 88.12 96 ILE A N 1
ATOM 741 C CA . ILE A 1 96 ? 6.224 6.651 -24.587 1.00 88.12 96 ILE A CA 1
ATOM 742 C C . ILE A 1 96 ? 7.730 6.723 -24.876 1.00 88.12 96 ILE A C 1
ATOM 744 O O . ILE A 1 96 ? 8.160 7.529 -25.696 1.00 88.12 96 ILE A O 1
ATOM 748 N N . ARG A 1 97 ? 8.537 5.854 -24.255 1.00 85.81 97 ARG A N 1
ATOM 749 C CA . ARG A 1 97 ? 9.998 5.836 -24.449 1.00 85.81 97 ARG A CA 1
ATOM 750 C C . ARG A 1 97 ? 10.422 5.419 -25.855 1.00 85.81 97 ARG A C 1
ATOM 752 O O . ARG A 1 97 ? 11.387 5.969 -26.374 1.00 85.81 97 ARG A O 1
ATOM 759 N N . GLU A 1 98 ? 9.734 4.454 -26.451 1.00 89.81 98 GLU A N 1
ATOM 760 C CA . GLU A 1 98 ? 9.947 4.039 -27.840 1.00 89.81 98 GLU A CA 1
ATOM 761 C C . GLU A 1 98 ? 9.774 5.235 -28.783 1.00 89.81 98 GLU A C 1
ATOM 763 O O . GLU A 1 98 ? 10.666 5.517 -29.586 1.00 89.81 98 GLU A O 1
ATOM 768 N N . MET A 1 99 ? 8.689 6.000 -28.607 1.00 89.50 99 MET A N 1
ATOM 769 C CA . MET A 1 99 ? 8.439 7.204 -29.399 1.00 89.50 99 MET A CA 1
ATOM 770 C C . MET A 1 99 ? 9.437 8.337 -29.117 1.00 89.50 99 MET A C 1
ATOM 772 O O . MET A 1 99 ? 9.920 8.964 -30.055 1.00 89.50 99 MET A O 1
ATOM 776 N N . GLU A 1 100 ? 9.763 8.611 -27.851 1.00 87.75 100 GLU A N 1
ATOM 777 C CA . GLU A 1 100 ? 10.651 9.724 -27.473 1.00 87.75 100 GLU A CA 1
ATOM 778 C C . GLU A 1 100 ? 12.135 9.448 -27.773 1.00 87.75 100 GLU A C 1
ATOM 780 O O . GLU A 1 100 ? 12.888 10.368 -28.088 1.00 87.75 100 GLU A O 1
ATOM 785 N N . GLY A 1 101 ? 12.573 8.191 -27.661 1.00 77.62 101 GLY A N 1
ATOM 786 C CA . GLY A 1 101 ? 13.983 7.803 -27.728 1.00 77.62 101 GLY A CA 1
ATOM 787 C C . GLY A 1 101 ? 14.419 7.147 -29.037 1.00 77.62 101 GLY A C 1
ATOM 788 O O . GLY A 1 101 ? 15.608 6.870 -29.186 1.00 77.62 101 GLY A O 1
ATOM 789 N N . SER A 1 102 ? 13.493 6.856 -29.963 1.00 80.38 102 SER A N 1
ATOM 790 C CA . SER A 1 102 ? 13.756 6.023 -31.157 1.00 80.38 102 SER A CA 1
ATOM 791 C C . SER A 1 102 ? 14.409 4.669 -30.819 1.00 80.38 102 SER A C 1
ATOM 793 O O . SER A 1 102 ? 15.188 4.119 -31.597 1.00 80.38 102 SER A O 1
ATOM 795 N N . GLN A 1 103 ? 14.137 4.148 -29.620 1.00 84.06 103 GLN A N 1
ATOM 796 C CA . GLN A 1 103 ? 14.672 2.878 -29.128 1.00 84.06 103 GLN A CA 1
ATOM 797 C C . GLN A 1 103 ? 13.762 1.724 -29.550 1.00 84.06 103 GLN A C 1
ATOM 799 O O . GLN A 1 103 ? 12.569 1.916 -29.764 1.00 84.06 103 GLN A O 1
ATOM 804 N N . SER A 1 104 ? 14.301 0.504 -29.630 1.00 91.19 104 SER A N 1
ATOM 805 C CA . SER A 1 104 ? 13.464 -0.672 -29.876 1.00 91.19 104 SER A CA 1
ATOM 806 C C . SER A 1 104 ? 12.471 -0.887 -28.731 1.00 91.19 104 SER A C 1
ATOM 808 O O . SER A 1 104 ? 12.815 -0.698 -27.559 1.00 91.19 104 SER A O 1
ATOM 810 N N . ARG A 1 105 ? 11.269 -1.378 -29.060 1.00 88.75 105 ARG A N 1
ATOM 811 C CA . ARG A 1 105 ? 10.228 -1.754 -28.091 1.00 88.75 105 ARG A CA 1
ATOM 812 C C . ARG A 1 105 ? 10.770 -2.555 -26.904 1.00 88.75 105 ARG A C 1
ATOM 814 O O . ARG A 1 105 ? 10.542 -2.207 -25.752 1.00 88.75 105 ARG A O 1
ATOM 821 N N . SER A 1 106 ? 11.562 -3.585 -27.192 1.00 87.75 106 SER A N 1
ATOM 822 C CA . SER A 1 106 ? 12.164 -4.472 -26.190 1.00 87.75 106 SER A CA 1
ATOM 823 C C . SER A 1 106 ? 13.103 -3.758 -25.213 1.00 87.75 106 SER A C 1
ATOM 825 O O . SER A 1 106 ? 13.155 -4.094 -24.029 1.00 87.75 106 SER A O 1
ATOM 827 N N . PHE A 1 107 ? 13.855 -2.763 -25.688 1.00 86.31 107 PHE A N 1
ATOM 828 C CA . PHE A 1 107 ? 14.726 -1.960 -24.838 1.00 86.31 107 PHE A CA 1
ATOM 829 C C . PHE A 1 107 ? 13.891 -1.016 -23.967 1.00 86.31 107 PHE A C 1
ATOM 831 O O . PHE A 1 107 ? 14.113 -0.936 -22.758 1.00 86.31 107 PHE A O 1
ATOM 838 N N . ALA A 1 108 ? 12.894 -0.360 -24.566 1.00 86.62 108 ALA A N 1
ATOM 839 C CA . ALA A 1 108 ? 11.995 0.553 -23.871 1.00 86.62 108 ALA A CA 1
ATOM 840 C C . ALA A 1 108 ? 11.187 -0.147 -22.762 1.00 86.62 108 ALA A C 1
ATOM 842 O O . ALA A 1 108 ? 11.045 0.411 -21.675 1.00 86.62 108 ALA A O 1
ATOM 843 N N . GLU A 1 109 ? 10.721 -1.377 -22.993 1.00 86.69 109 GLU A N 1
ATOM 844 C CA . GLU A 1 109 ? 10.021 -2.198 -21.994 1.00 86.69 109 GLU A CA 1
ATOM 845 C C . GLU A 1 109 ? 10.918 -2.593 -20.827 1.00 86.69 109 GLU A C 1
ATOM 847 O O . GLU A 1 109 ? 10.525 -2.441 -19.669 1.00 86.69 109 GLU A O 1
ATOM 852 N N . ARG A 1 110 ? 12.145 -3.043 -21.109 1.00 86.25 110 ARG A N 1
ATOM 853 C CA . ARG A 1 110 ? 13.112 -3.384 -20.058 1.00 86.25 110 ARG A CA 1
ATOM 854 C C . ARG A 1 110 ? 13.415 -2.180 -19.171 1.00 86.25 110 ARG A C 1
ATOM 856 O O . ARG A 1 110 ? 13.410 -2.299 -17.949 1.00 86.25 110 ARG A O 1
ATOM 863 N N . GLU A 1 111 ? 13.638 -1.024 -19.781 1.00 86.19 111 GLU A N 1
ATOM 864 C CA . GLU A 1 111 ? 13.896 0.220 -19.060 1.00 86.19 111 GLU A CA 1
ATOM 865 C C . GLU A 1 111 ? 12.673 0.710 -18.272 1.00 86.19 111 GLU A C 1
ATOM 867 O O . GLU A 1 111 ? 12.803 1.158 -17.132 1.00 86.19 111 GLU A O 1
ATOM 872 N N . ALA A 1 112 ? 11.474 0.617 -18.855 1.00 86.38 112 ALA A N 1
ATOM 873 C CA . ALA A 1 112 ? 10.228 0.962 -18.179 1.00 86.38 112 ALA A CA 1
ATOM 874 C C . ALA A 1 112 ? 10.004 0.077 -16.946 1.00 86.38 112 ALA A C 1
ATOM 876 O O . ALA A 1 112 ? 9.726 0.598 -15.865 1.00 86.38 112 ALA A O 1
ATOM 877 N N . ARG A 1 113 ? 10.213 -1.236 -17.085 1.00 85.75 113 ARG A N 1
ATOM 878 C CA . ARG A 1 113 ? 10.150 -2.206 -15.986 1.00 85.75 113 ARG A CA 1
ATOM 879 C C . ARG A 1 113 ? 11.185 -1.894 -14.904 1.00 85.75 113 ARG A C 1
ATOM 881 O O . ARG A 1 113 ? 10.826 -1.822 -13.735 1.00 85.75 113 ARG A O 1
ATOM 888 N N . ALA A 1 114 ? 12.438 -1.633 -15.279 1.00 84.06 114 ALA A N 1
ATOM 889 C CA . ALA A 1 114 ? 13.508 -1.308 -14.332 1.00 84.06 114 ALA A CA 1
ATOM 890 C C . ALA A 1 114 ? 13.261 0.002 -13.564 1.00 84.06 114 ALA A C 1
ATOM 892 O O . ALA A 1 114 ? 13.666 0.136 -12.405 1.00 84.06 114 ALA A O 1
ATOM 893 N N . ALA A 1 115 ? 12.585 0.968 -14.189 1.00 85.38 115 ALA A N 1
ATOM 894 C CA . ALA A 1 115 ? 12.223 2.232 -13.562 1.00 85.38 115 ALA A CA 1
ATOM 895 C C . ALA A 1 115 ? 10.962 2.132 -12.690 1.00 85.38 115 ALA A C 1
ATOM 897 O O . ALA A 1 115 ? 10.797 2.952 -11.786 1.00 85.38 115 ALA A O 1
ATOM 898 N N . MET A 1 116 ? 10.066 1.175 -12.941 1.00 85.94 116 MET A N 1
ATOM 899 C CA . MET A 1 116 ? 8.795 1.097 -12.228 1.00 85.94 116 MET A CA 1
ATOM 900 C C . MET A 1 116 ? 9.005 0.738 -10.753 1.00 85.94 116 MET A C 1
ATOM 902 O O . MET A 1 116 ? 9.811 -0.129 -10.406 1.00 85.94 116 MET A O 1
ATOM 906 N N . ARG A 1 117 ? 8.296 1.430 -9.859 1.00 88.50 117 ARG A N 1
ATOM 907 C CA . ARG A 1 117 ? 8.257 1.120 -8.427 1.00 88.50 117 ARG A CA 1
ATOM 908 C C . ARG A 1 117 ? 6.813 0.940 -8.001 1.00 88.50 117 ARG A C 1
ATOM 910 O O . ARG A 1 117 ? 5.960 1.773 -8.307 1.00 88.50 117 ARG A O 1
ATOM 917 N N . VAL A 1 118 ? 6.557 -0.145 -7.283 1.00 89.75 118 VAL A N 1
ATOM 918 C CA . VAL A 1 118 ? 5.235 -0.474 -6.757 1.00 89.75 118 VAL A CA 1
ATOM 919 C C . VAL A 1 118 ? 5.275 -0.339 -5.244 1.00 89.75 118 VAL A C 1
ATOM 921 O O . VAL A 1 118 ? 6.182 -0.828 -4.572 1.00 89.75 118 VAL A O 1
ATOM 924 N N . TYR A 1 119 ? 4.291 0.365 -4.700 1.00 90.75 119 TYR A N 1
ATOM 925 C CA . TYR A 1 119 ? 4.134 0.580 -3.271 1.00 90.75 119 TYR A CA 1
ATOM 926 C C . TYR A 1 119 ? 2.771 0.076 -2.822 1.00 90.75 119 TYR A C 1
ATOM 928 O O . TYR A 1 119 ? 1.755 0.332 -3.469 1.00 90.75 119 TYR A O 1
ATOM 936 N N . ARG A 1 120 ? 2.741 -0.587 -1.668 1.00 91.88 120 ARG A N 1
ATOM 937 C CA . ARG A 1 120 ? 1.506 -0.948 -0.973 1.00 91.88 120 ARG A CA 1
ATOM 938 C C . ARG A 1 120 ? 1.245 0.104 0.089 1.00 91.88 120 ARG A C 1
ATOM 940 O O . ARG A 1 120 ? 2.116 0.410 0.907 1.00 91.88 120 ARG A O 1
ATOM 947 N N . VAL A 1 121 ? 0.054 0.683 0.056 1.00 90.81 121 VAL A N 1
ATOM 948 C CA . VAL A 1 121 ? -0.352 1.779 0.934 1.00 90.81 121 VAL A CA 1
ATOM 949 C C . VAL A 1 121 ? -1.538 1.320 1.767 1.00 90.81 121 VAL A C 1
ATOM 951 O O . VAL A 1 121 ? -2.585 0.985 1.222 1.00 90.81 121 VAL A O 1
ATOM 954 N N . LEU A 1 122 ? -1.385 1.309 3.090 1.00 90.88 122 LEU A N 1
ATOM 955 C CA . LEU A 1 122 ? -2.482 1.025 4.008 1.00 90.88 122 LEU A CA 1
ATOM 956 C C . LEU A 1 122 ? -3.231 2.325 4.292 1.00 90.88 122 LEU A C 1
ATOM 958 O O . LEU A 1 122 ? -2.672 3.262 4.873 1.00 90.88 122 LEU A O 1
ATOM 962 N N . LEU A 1 123 ? -4.493 2.375 3.885 1.00 89.75 123 LEU A N 1
ATOM 963 C CA . LEU A 1 123 ? -5.352 3.549 3.954 1.00 89.75 123 LEU A CA 1
ATOM 964 C C . LEU A 1 123 ? -6.500 3.311 4.924 1.00 89.75 123 LEU A C 1
ATOM 966 O O . LEU A 1 123 ? -7.221 2.328 4.810 1.00 89.75 123 LEU A O 1
ATOM 970 N N . GLU A 1 124 ? -6.726 4.254 5.829 1.00 87.31 124 GLU A N 1
ATOM 971 C CA . GLU A 1 124 ? -7.943 4.345 6.632 1.00 87.31 124 GLU A CA 1
ATOM 972 C C . GLU A 1 124 ? -8.851 5.421 6.027 1.00 87.31 124 GLU A C 1
ATOM 974 O O . GLU A 1 124 ? -8.587 6.621 6.132 1.00 87.31 124 GLU A O 1
ATOM 979 N N . THR A 1 125 ? -9.909 4.979 5.348 1.00 80.94 125 THR A N 1
ATOM 980 C CA . THR A 1 125 ? -10.926 5.858 4.735 1.00 80.94 125 THR A CA 1
ATOM 981 C C . THR A 1 125 ? -12.084 6.152 5.677 1.00 80.94 125 THR A C 1
ATOM 983 O O . THR A 1 125 ? -12.756 7.169 5.549 1.00 80.94 125 THR A O 1
ATOM 986 N N . THR A 1 126 ? -12.341 5.262 6.630 1.00 77.88 126 THR A N 1
ATOM 987 C CA . THR A 1 126 ? -13.334 5.431 7.692 1.00 77.88 126 THR A CA 1
ATOM 988 C C . THR A 1 126 ? -12.682 4.998 8.998 1.00 77.88 126 THR A C 1
ATOM 990 O O . THR A 1 126 ? -11.981 3.986 8.981 1.00 77.88 126 THR A O 1
ATOM 993 N N . PRO A 1 127 ? -12.885 5.711 10.122 1.00 78.56 127 PRO A N 1
ATOM 994 C CA . PRO A 1 127 ? -12.270 5.343 11.393 1.00 78.56 127 PRO A CA 1
ATOM 995 C C . PRO A 1 127 ? -12.509 3.868 11.738 1.00 78.56 127 PRO A C 1
ATOM 997 O O . PRO A 1 127 ? -13.654 3.418 11.805 1.00 78.56 127 PRO A O 1
ATOM 1000 N N . GLY A 1 128 ? -11.425 3.118 11.936 1.00 76.88 128 GLY A N 1
ATOM 1001 C CA . GLY A 1 128 ? -11.467 1.684 12.229 1.00 76.88 128 GLY A CA 1
ATOM 1002 C C . GLY A 1 128 ? -11.616 0.766 11.011 1.00 76.88 128 GLY A C 1
ATOM 1003 O O . GLY A 1 128 ? -11.671 -0.448 11.195 1.00 76.88 128 GLY A O 1
ATOM 1004 N N . ARG A 1 129 ? -11.654 1.298 9.781 1.00 79.56 129 ARG A N 1
ATOM 1005 C CA . ARG A 1 129 ? -11.679 0.520 8.533 1.00 79.56 129 ARG A CA 1
ATOM 1006 C C . ARG A 1 129 ? -10.492 0.896 7.650 1.00 79.56 129 ARG A C 1
ATOM 1008 O O . ARG A 1 129 ? -10.523 1.895 6.928 1.00 79.56 129 ARG A O 1
ATOM 1015 N N . ALA A 1 130 ? -9.462 0.057 7.705 1.00 84.94 130 ALA A N 1
ATOM 1016 C CA . ALA A 1 130 ? -8.284 0.169 6.860 1.00 84.94 130 ALA A CA 1
ATOM 1017 C C . ALA A 1 130 ? -8.331 -0.834 5.696 1.00 84.94 130 ALA A C 1
ATOM 1019 O O . ALA A 1 130 ? -8.868 -1.929 5.847 1.00 84.94 130 ALA A O 1
ATOM 1020 N N . HIS A 1 131 ? -7.772 -0.461 4.548 1.00 86.19 131 HIS A N 1
ATOM 1021 C CA . HIS A 1 131 ? -7.570 -1.349 3.403 1.00 86.19 131 HIS A CA 1
ATOM 1022 C C . HIS A 1 131 ? -6.251 -1.029 2.700 1.00 86.19 131 HIS A C 1
ATOM 1024 O O . HIS A 1 131 ? -5.745 0.092 2.784 1.00 86.19 131 HIS A O 1
ATOM 1030 N N . TRP A 1 132 ? -5.698 -2.024 2.015 1.00 89.12 132 TRP A N 1
ATOM 1031 C CA . TRP A 1 132 ? -4.505 -1.860 1.196 1.00 89.12 132 TRP A CA 1
ATOM 1032 C C . TRP A 1 132 ? -4.869 -1.349 -0.196 1.00 89.12 132 TRP A C 1
ATOM 1034 O O . TRP A 1 132 ? -5.891 -1.734 -0.757 1.00 89.12 132 TRP A O 1
ATOM 1044 N N . ALA A 1 133 ? -4.025 -0.479 -0.734 1.00 90.19 133 ALA A N 1
ATOM 1045 C CA . ALA A 1 133 ? -4.096 0.016 -2.098 1.00 90.19 133 ALA A CA 1
ATOM 104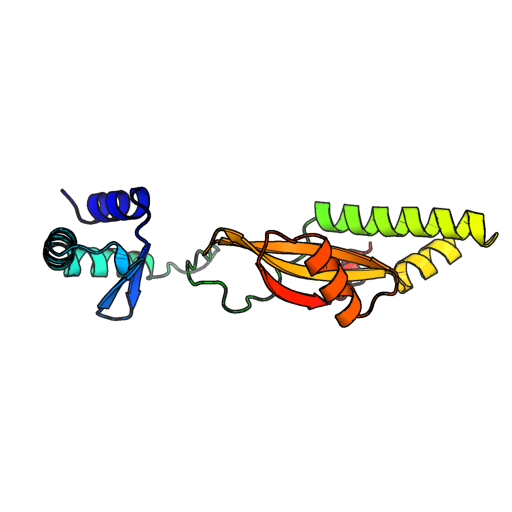6 C C . ALA A 1 133 ? -2.717 -0.062 -2.761 1.00 90.19 133 ALA A C 1
ATOM 1048 O O . ALA A 1 133 ? -1.687 0.070 -2.089 1.00 90.19 133 ALA A O 1
ATOM 1049 N N . THR A 1 134 ? -2.705 -0.223 -4.082 1.00 90.44 134 THR A N 1
ATOM 1050 C CA . THR A 1 134 ? -1.483 -0.205 -4.894 1.00 90.44 134 THR A CA 1
ATOM 1051 C C . THR A 1 134 ? -1.212 1.189 -5.444 1.00 90.44 134 THR A C 1
ATOM 1053 O O . THR A 1 134 ? -2.106 1.875 -5.943 1.00 90.44 134 THR A O 1
ATOM 1056 N N . LEU A 1 135 ? 0.041 1.620 -5.340 1.00 91.06 135 LEU A N 1
ATOM 1057 C CA . LEU A 1 135 ? 0.548 2.849 -5.933 1.00 91.06 135 LEU A CA 1
ATOM 1058 C C . LEU A 1 135 ? 1.730 2.510 -6.843 1.00 91.06 135 LEU A C 1
ATOM 1060 O O . LEU A 1 135 ? 2.758 2.033 -6.371 1.00 91.06 135 LEU A O 1
ATOM 1064 N N . ILE A 1 136 ? 1.576 2.785 -8.135 1.00 90.19 136 ILE A N 1
ATOM 1065 C CA . ILE A 1 136 ? 2.580 2.527 -9.169 1.00 90.19 136 ILE A CA 1
ATOM 1066 C C . ILE A 1 136 ? 3.208 3.870 -9.546 1.00 90.19 136 ILE A C 1
ATOM 1068 O O . ILE A 1 136 ? 2.495 4.793 -9.946 1.00 90.19 136 ILE A O 1
ATOM 1072 N N . LEU A 1 137 ? 4.521 4.013 -9.366 1.00 88.25 137 LEU A N 1
ATOM 1073 C CA . LEU A 1 137 ? 5.249 5.252 -9.646 1.00 88.25 137 LEU A CA 1
ATOM 1074 C C . LEU A 1 137 ? 6.595 4.955 -10.325 1.00 88.25 137 LEU A C 1
ATOM 1076 O O . LEU A 1 137 ? 7.417 4.237 -9.757 1.00 88.25 137 LEU A O 1
ATOM 1080 N N . PRO A 1 138 ? 6.879 5.524 -11.506 1.00 84.69 138 PRO A N 1
ATOM 1081 C CA . PRO A 1 138 ? 8.166 5.343 -12.166 1.00 84.69 138 PRO A CA 1
ATOM 1082 C C . PRO A 1 138 ? 9.246 6.233 -11.535 1.00 84.69 138 PRO A C 1
ATOM 1084 O O . PRO A 1 138 ? 9.072 7.443 -11.419 1.00 84.69 138 PRO A O 1
ATOM 1087 N N . GLY A 1 139 ? 10.386 5.645 -11.170 1.00 80.38 139 GLY A N 1
ATOM 1088 C CA . GLY A 1 139 ? 11.591 6.357 -10.730 1.00 80.38 139 GLY A CA 1
ATOM 1089 C C . GLY A 1 139 ? 11.498 7.049 -9.368 1.00 80.38 139 GLY A C 1
ATOM 1090 O O . GLY A 1 139 ? 12.473 7.666 -8.949 1.00 80.38 139 GLY A O 1
ATOM 1091 N N . CYS A 1 140 ? 10.365 6.951 -8.671 1.00 84.81 140 CYS A N 1
ATOM 1092 C CA . CYS A 1 140 ? 10.200 7.578 -7.366 1.00 84.81 140 CYS A CA 1
ATOM 1093 C C . CYS A 1 140 ? 10.913 6.796 -6.259 1.00 84.81 140 CYS A C 1
ATOM 1095 O O . CYS A 1 140 ? 10.959 5.567 -6.270 1.00 84.81 140 CYS A O 1
ATOM 1097 N N . ASN A 1 141 ? 11.418 7.517 -5.260 1.00 85.19 141 ASN A N 1
ATOM 1098 C CA . ASN A 1 141 ? 11.842 6.930 -3.987 1.00 85.19 141 ASN A CA 1
ATOM 1099 C C . ASN A 1 141 ? 10.686 6.907 -2.961 1.00 85.19 141 ASN A C 1
ATOM 1101 O O . ASN A 1 141 ? 9.607 7.457 -3.187 1.00 85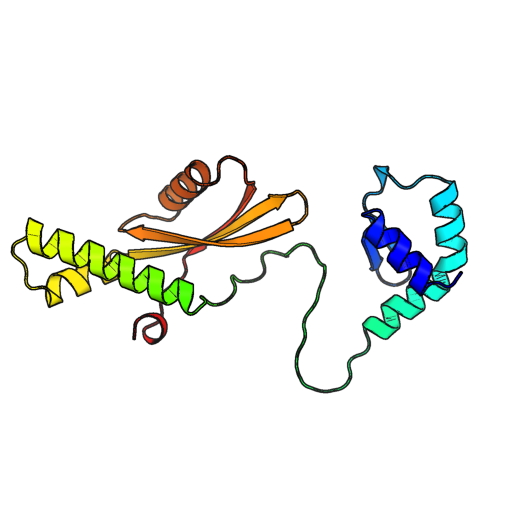.19 141 ASN A O 1
ATOM 1105 N N . GLN A 1 142 ? 10.898 6.287 -1.794 1.00 83.25 142 GLN A N 1
ATOM 1106 C CA . GLN A 1 142 ? 9.848 6.132 -0.773 1.00 83.25 142 GLN A CA 1
ATOM 1107 C C . GLN A 1 142 ? 9.312 7.472 -0.223 1.00 83.25 142 GLN A C 1
ATOM 1109 O O . GLN A 1 142 ? 8.123 7.582 0.102 1.00 83.25 142 GLN A O 1
ATOM 1114 N N . ALA A 1 143 ? 10.155 8.505 -0.119 1.00 81.69 143 ALA A N 1
ATOM 1115 C CA . ALA A 1 143 ? 9.744 9.822 0.376 1.00 81.69 143 ALA A CA 1
ATOM 1116 C C . ALA A 1 143 ? 8.840 10.547 -0.637 1.00 81.69 143 ALA A C 1
ATOM 1118 O O . ALA A 1 143 ? 7.802 11.118 -0.277 1.00 81.69 143 ALA A O 1
ATOM 1119 N N . GLU A 1 144 ? 9.188 10.460 -1.918 1.00 86.25 144 GLU A N 1
ATOM 1120 C CA . GLU A 1 144 ? 8.369 10.956 -3.025 1.00 86.25 144 GLU A CA 1
ATOM 1121 C C . GLU A 1 144 ? 7.054 10.184 -3.120 1.00 86.25 144 GLU A C 1
ATOM 1123 O O . GLU A 1 144 ? 5.986 10.798 -3.162 1.00 86.25 144 GLU A O 1
ATOM 1128 N N . ALA A 1 145 ? 7.100 8.852 -3.030 1.00 88.56 145 ALA A N 1
ATOM 1129 C CA . ALA A 1 145 ? 5.913 8.002 -3.019 1.00 88.56 145 ALA A CA 1
ATOM 1130 C C . ALA A 1 145 ? 4.959 8.357 -1.870 1.00 88.56 145 ALA A C 1
ATOM 1132 O O . ALA A 1 145 ? 3.750 8.464 -2.072 1.00 88.56 145 ALA A O 1
ATOM 1133 N N . THR A 1 146 ? 5.494 8.644 -0.680 1.00 85.06 146 THR A N 1
ATOM 1134 C CA . THR A 1 146 ? 4.702 9.121 0.467 1.00 85.06 146 THR A CA 1
ATOM 1135 C C . THR A 1 146 ? 4.023 10.456 0.168 1.00 85.06 146 THR A C 1
ATOM 1137 O O . THR A 1 146 ? 2.849 10.653 0.493 1.00 85.06 146 THR A O 1
ATOM 1140 N N . THR A 1 147 ? 4.734 11.377 -0.483 1.00 88.19 147 THR A N 1
ATOM 1141 C CA . THR A 1 147 ? 4.177 12.673 -0.896 1.00 88.19 147 THR A CA 1
ATOM 1142 C C . THR A 1 147 ? 3.069 12.497 -1.935 1.00 88.19 147 THR A C 1
ATOM 1144 O O . THR A 1 147 ? 2.000 13.098 -1.800 1.00 88.19 147 THR A O 1
ATOM 1147 N N . HIS A 1 148 ? 3.278 11.633 -2.930 1.00 89.06 148 HIS A N 1
ATOM 1148 C CA . HIS A 1 148 ? 2.272 11.279 -3.932 1.00 89.06 148 HIS A CA 1
ATOM 1149 C C . HIS A 1 148 ? 1.035 10.634 -3.298 1.00 89.06 148 HIS A C 1
ATOM 1151 O O . HIS A 1 148 ? -0.084 11.071 -3.572 1.00 89.06 148 HIS A O 1
ATOM 1157 N N . ALA A 1 149 ? 1.220 9.674 -2.389 1.00 89.00 149 ALA A N 1
ATOM 1158 C CA . ALA A 1 149 ? 0.131 9.019 -1.673 1.00 89.00 149 ALA A CA 1
ATOM 1159 C C . ALA A 1 149 ? -0.718 10.035 -0.891 1.00 89.00 149 ALA A C 1
ATOM 1161 O O . ALA A 1 149 ? -1.943 10.054 -1.017 1.00 89.00 149 ALA A O 1
ATOM 1162 N N . ARG A 1 150 ? -0.082 10.953 -0.148 1.00 88.69 150 ARG A N 1
ATOM 1163 C CA . ARG A 1 150 ? -0.790 12.014 0.598 1.00 88.69 150 ARG A CA 1
ATOM 1164 C C . ARG A 1 150 ? -1.592 12.936 -0.318 1.00 88.69 150 ARG A C 1
ATOM 1166 O O . ARG A 1 150 ? -2.681 13.370 0.045 1.00 88.69 150 ARG A O 1
ATOM 1173 N N . ARG A 1 151 ? -1.063 13.243 -1.507 1.00 90.31 151 ARG A N 1
ATOM 1174 C CA . ARG A 1 151 ? -1.754 14.077 -2.501 1.00 90.31 151 ARG A CA 1
ATOM 1175 C C . ARG A 1 151 ? -2.929 13.357 -3.154 1.00 90.31 151 ARG A C 1
ATOM 1177 O O . ARG A 1 151 ? -3.923 14.026 -3.431 1.00 90.31 151 ARG A O 1
ATOM 1184 N N . ARG A 1 152 ? -2.806 12.048 -3.401 1.00 90.06 152 ARG A N 1
ATOM 1185 C CA . ARG A 1 152 ? -3.839 11.205 -4.022 1.00 90.06 152 ARG A CA 1
ATOM 1186 C C . ARG A 1 152 ? -5.000 10.935 -3.067 1.00 90.06 152 ARG A C 1
ATOM 1188 O O . ARG A 1 152 ? -6.149 11.102 -3.453 1.00 90.06 152 ARG A O 1
ATOM 1195 N N . TRP A 1 153 ? -4.706 10.594 -1.814 1.00 89.19 153 TRP A N 1
ATOM 1196 C CA . TRP A 1 153 ? -5.705 10.200 -0.817 1.00 89.19 153 TRP A CA 1
ATOM 1197 C C . TRP A 1 153 ? -5.866 11.240 0.295 1.00 89.19 153 TRP A C 1
ATOM 1199 O O . TRP A 1 153 ? -5.769 10.923 1.476 1.00 89.19 153 TRP A O 1
ATOM 1209 N N . ARG A 1 154 ? -6.131 12.500 -0.073 1.00 83.38 154 ARG A N 1
ATOM 1210 C CA . ARG A 1 154 ? -6.190 13.642 0.869 1.00 83.38 154 ARG A CA 1
ATOM 1211 C C . ARG A 1 154 ? -7.187 13.469 2.019 1.00 83.38 154 ARG A C 1
ATOM 1213 O O . ARG A 1 154 ? -6.981 14.021 3.093 1.00 83.38 154 ARG A O 1
ATOM 1220 N N . SER A 1 155 ? -8.278 12.749 1.772 1.00 80.06 155 SER A N 1
ATOM 1221 C CA . SER A 1 155 ? -9.344 12.474 2.742 1.00 80.06 155 SER A CA 1
ATOM 1222 C C . SER A 1 155 ? -9.107 11.207 3.564 1.00 80.06 155 SER A C 1
ATOM 1224 O O . SER A 1 155 ? -9.863 10.936 4.491 1.00 80.06 155 SER A O 1
ATOM 1226 N N . SER A 1 156 ? -8.085 10.420 3.224 1.00 84.56 156 SER A N 1
ATOM 1227 C CA . SER A 1 156 ? -7.765 9.169 3.908 1.00 84.56 156 SER A CA 1
ATOM 1228 C C . SER A 1 156 ? -6.529 9.345 4.770 1.00 84.56 156 SER A C 1
ATOM 1230 O O . SER A 1 156 ? -5.581 10.050 4.416 1.00 84.56 156 SER A O 1
ATOM 1232 N N . ARG A 1 157 ? -6.503 8.654 5.902 1.00 84.38 157 ARG A N 1
ATOM 1233 C CA . ARG A 1 157 ? -5.302 8.590 6.724 1.00 84.38 157 ARG A CA 1
ATOM 1234 C C . ARG A 1 157 ? -4.409 7.466 6.212 1.00 84.38 157 ARG A C 1
ATOM 1236 O O . ARG A 1 157 ? -4.813 6.310 6.185 1.00 84.38 157 ARG A O 1
ATOM 1243 N N . ILE A 1 158 ? -3.179 7.802 5.835 1.00 87.00 158 ILE A N 1
ATOM 1244 C CA . ILE A 1 158 ? -2.167 6.803 5.475 1.00 87.00 158 ILE A CA 1
ATOM 1245 C C . ILE A 1 158 ? -1.578 6.233 6.764 1.00 87.00 158 ILE A C 1
ATOM 1247 O O . ILE A 1 158 ? -1.015 6.973 7.573 1.00 87.00 158 ILE A O 1
ATOM 1251 N N . LEU A 1 159 ? -1.720 4.924 6.949 1.00 85.12 159 LEU A N 1
ATOM 1252 C CA . LEU A 1 159 ? -1.232 4.197 8.121 1.00 85.12 159 LEU A CA 1
ATOM 1253 C C . LEU A 1 159 ? 0.137 3.555 7.874 1.00 85.12 159 LEU A C 1
ATOM 1255 O O . LEU A 1 159 ? 0.962 3.495 8.786 1.00 85.12 159 LEU A O 1
ATOM 1259 N N . ALA A 1 160 ? 0.386 3.091 6.648 1.00 86.50 160 ALA A N 1
ATOM 1260 C CA . ALA A 1 160 ? 1.656 2.504 6.238 1.00 86.50 160 ALA A CA 1
ATOM 1261 C C . ALA A 1 160 ? 1.881 2.687 4.734 1.00 86.50 160 ALA A C 1
ATOM 1263 O O . ALA A 1 160 ? 0.928 2.778 3.961 1.00 86.50 160 ALA A O 1
ATOM 1264 N N . LEU A 1 161 ? 3.150 2.721 4.335 1.00 88.88 161 LEU A N 1
ATOM 1265 C CA . LEU A 1 161 ? 3.580 2.649 2.945 1.00 88.88 161 LEU A CA 1
ATOM 1266 C C . LEU A 1 161 ? 4.832 1.782 2.891 1.00 88.88 161 LEU A C 1
ATOM 1268 O O . LEU A 1 161 ? 5.827 2.097 3.550 1.00 88.88 161 LEU A O 1
ATOM 1272 N N . VAL A 1 162 ? 4.765 0.702 2.123 1.00 88.94 162 VAL A N 1
ATOM 1273 C CA . VAL A 1 162 ? 5.852 -0.266 1.964 1.00 88.94 162 VAL A CA 1
ATOM 1274 C C . VAL A 1 162 ? 6.142 -0.463 0.485 1.00 88.94 162 VAL A C 1
ATOM 1276 O O . VAL A 1 162 ? 5.227 -0.482 -0.338 1.00 88.94 162 VAL A O 1
ATOM 1279 N N . THR A 1 163 ? 7.419 -0.560 0.137 1.00 87.62 163 THR A N 1
ATOM 1280 C CA . THR A 1 163 ? 7.831 -0.918 -1.221 1.00 87.62 163 THR A CA 1
ATOM 1281 C C . THR A 1 163 ? 7.522 -2.394 -1.438 1.00 87.62 163 THR A C 1
ATOM 1283 O O . THR A 1 163 ? 7.854 -3.217 -0.587 1.00 87.62 163 THR A O 1
ATOM 1286 N N . LYS A 1 164 ? 6.879 -2.720 -2.556 1.00 84.12 164 LYS A N 1
ATOM 1287 C CA . LYS A 1 164 ? 6.692 -4.095 -3.010 1.00 84.12 164 LYS A CA 1
ATOM 1288 C C . LYS A 1 164 ? 7.729 -4.350 -4.091 1.00 84.12 164 LYS A C 1
ATOM 1290 O O . LYS A 1 164 ? 7.695 -3.720 -5.148 1.00 84.12 164 LYS A O 1
ATOM 1295 N N . GLU A 1 165 ? 8.674 -5.228 -3.783 1.00 80.12 165 GLU A N 1
ATOM 1296 C CA . GLU A 1 165 ? 9.530 -5.799 -4.814 1.00 80.12 165 GLU A CA 1
ATOM 1297 C C . GLU A 1 165 ? 8.656 -6.691 -5.696 1.00 80.12 165 GLU A C 1
ATOM 1299 O O . GLU A 1 165 ? 7.815 -7.439 -5.190 1.00 80.12 165 GLU A O 1
ATOM 1304 N N . LEU A 1 166 ? 8.784 -6.494 -7.007 1.00 72.25 166 LEU A N 1
ATOM 1305 C CA . LEU A 1 166 ? 8.106 -7.309 -8.002 1.00 72.25 166 LEU A CA 1
ATOM 1306 C C . LEU A 1 166 ? 9.004 -8.505 -8.271 1.00 72.25 166 LEU A C 1
ATOM 1308 O O . LEU A 1 166 ? 10.129 -8.330 -8.750 1.00 72.25 166 LEU A O 1
ATOM 1312 N N . ASP A 1 167 ? 8.517 -9.693 -7.943 1.00 67.56 167 ASP A N 1
ATOM 1313 C CA . ASP A 1 167 ? 9.235 -10.923 -8.241 1.00 67.56 167 ASP A CA 1
ATOM 1314 C C . ASP A 1 167 ? 9.136 -11.225 -9.748 1.00 67.56 167 ASP A C 1
ATOM 1316 O O . ASP A 1 167 ? 8.226 -10.757 -10.435 1.00 67.56 167 ASP A O 1
ATOM 1320 N N . GLU A 1 168 ? 10.043 -12.042 -10.301 1.00 59.44 168 GLU A N 1
ATOM 1321 C CA . GLU A 1 168 ? 9.940 -12.457 -11.714 1.00 59.44 168 GLU A CA 1
ATOM 1322 C C . GLU A 1 168 ? 8.609 -13.161 -12.028 1.00 59.44 168 GLU A C 1
ATOM 1324 O O . GLU A 1 168 ? 8.181 -13.160 -13.179 1.00 59.44 168 GLU A O 1
ATOM 1329 N N . GLY A 1 169 ? 7.955 -13.752 -11.021 1.00 59.03 169 GLY A N 1
ATOM 1330 C CA . GLY A 1 169 ? 6.628 -14.355 -11.143 1.00 59.03 169 GLY A CA 1
ATOM 1331 C C . GLY A 1 169 ? 5.486 -13.343 -11.270 1.00 59.03 169 GLY A C 1
ATOM 1332 O O . GLY A 1 169 ? 4.494 -13.659 -11.913 1.00 59.03 169 GLY A O 1
ATOM 1333 N N . ASP A 1 170 ? 5.648 -12.125 -10.745 1.00 57.22 170 ASP A N 1
ATOM 1334 C CA . ASP A 1 170 ? 4.641 -11.049 -10.811 1.00 57.22 170 ASP A CA 1
ATOM 1335 C C . ASP A 1 170 ? 4.654 -10.327 -12.176 1.00 57.22 170 ASP A C 1
ATOM 1337 O O . ASP A 1 170 ? 3.862 -9.425 -12.443 1.00 57.22 170 ASP A O 1
ATOM 1341 N N . LEU A 1 171 ? 5.618 -10.679 -13.031 1.00 57.31 171 LEU A N 1
ATOM 1342 C CA . LEU A 1 171 ? 5.971 -9.976 -14.262 1.00 57.31 171 LEU A CA 1
ATOM 1343 C C . LEU A 1 171 ? 5.978 -10.890 -15.503 1.00 57.31 171 LEU A C 1
ATOM 1345 O O . LEU A 1 171 ? 6.511 -10.479 -16.546 1.00 57.31 171 LEU A O 1
ATOM 1349 N N . ARG A 1 172 ? 5.466 -12.119 -15.374 1.00 53.59 172 ARG A N 1
ATOM 1350 C CA . ARG A 1 172 ? 5.382 -13.133 -16.436 1.00 53.59 172 ARG A CA 1
ATOM 1351 C C . ARG A 1 172 ? 4.008 -13.191 -17.076 1.00 53.59 172 ARG A C 1
ATOM 1353 O O . ARG A 1 172 ? 3.017 -13.019 -16.342 1.00 53.59 172 ARG A O 1
#